Protein AF-A0A7C1JP29-F1 (afdb_monomer_lite)

Sequence (163 aa):
MHASAVSPVVMRPSAHFRPLVWLLAAIAAATFQAAAPALGAPSADAQSIAILPDGVQAIWDMQKAYRQTTSTRQRVCINGLWRWQPAQQQAEQAPQANWGYFKVPGCWPGIGDYMQKDSQTVYAHPSWKGVKLGGISDAWYQRQIAIPAEWAGRRIELTLEYL

Secondary structure (DSSP, 8-state):
--PEE---EEE----S----------------PPPP----PPPTTS--BPPPPTT------TTSS-EEE-SS-EEE---EEEEEEEPPTT--S--SS-BEEEEES-PPTT---TTS---S--B--GGGTT--GGG-S-EEEE--EEPPGGGTTS---------

Foldseek 3Di:
DWDKDKDKDKDFDDDDDDDDDDDDPPPDPDDDDDDDDDPDDDDPPQAAEFDDDPPDDPDQDQVPWDWDDDPADIDTDRWFKWWKDQDDPPDPDDGRYQTWIWTPPADQPQDPDPVRHRPTDTRGRPVCVPPRSVPGGMMITIGMHTDDPVCPPHDDDDDDDDD

pLDDT: mean 73.29, std 24.16, range [27.33, 96.38]

Radius of gyration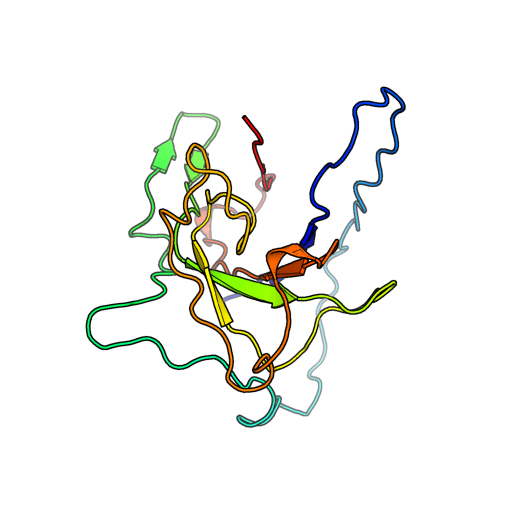: 17.92 Å; chains: 1; bounding box: 56×45×45 Å

Structure (mmCIF, N/CA/C/O backbone):
data_AF-A0A7C1JP29-F1
#
_entry.id   AF-A0A7C1JP29-F1
#
loop_
_atom_site.group_PDB
_atom_site.id
_atom_site.type_symbol
_atom_site.label_atom_id
_atom_site.label_alt_id
_atom_site.label_comp_id
_atom_site.label_asym_id
_atom_site.label_entity_id
_atom_site.label_seq_id
_atom_site.pdbx_PDB_ins_code
_atom_site.Cartn_x
_atom_site.Cartn_y
_atom_site.Cartn_z
_atom_site.occupancy
_atom_site.B_iso_or_equiv
_atom_site.auth_seq_id
_atom_site.auth_comp_id
_atom_site.auth_asym_id
_atom_site.auth_atom_id
_atom_site.pdbx_PDB_model_num
ATOM 1 N N . MET A 1 1 ? -24.679 -5.023 4.539 1.00 27.33 1 MET A N 1
ATOM 2 C CA . MET A 1 1 ? -24.398 -4.205 3.339 1.00 27.33 1 MET A CA 1
ATOM 3 C C . MET A 1 1 ? -23.028 -3.577 3.544 1.00 27.33 1 MET A C 1
ATOM 5 O O . MET A 1 1 ? -22.872 -2.823 4.492 1.00 27.33 1 MET A O 1
ATOM 9 N N . HIS A 1 2 ? -22.016 -3.988 2.777 1.00 31.36 2 HIS A N 1
ATOM 10 C CA . HIS A 1 2 ? -20.628 -3.546 2.964 1.00 31.36 2 HIS A CA 1
ATOM 11 C C . HIS A 1 2 ? -20.354 -2.322 2.084 1.00 31.36 2 HIS A C 1
ATOM 13 O O . HIS A 1 2 ? -20.378 -2.435 0.862 1.00 31.36 2 HIS A O 1
ATOM 19 N N . ALA A 1 3 ? -20.102 -1.164 2.694 1.00 27.98 3 ALA A N 1
ATOM 20 C CA . ALA A 1 3 ? -19.644 0.028 1.987 1.00 27.98 3 ALA A CA 1
ATOM 21 C C . ALA A 1 3 ? -18.106 0.043 1.972 1.00 27.98 3 ALA A C 1
ATOM 23 O O . ALA A 1 3 ? -17.467 -0.008 3.024 1.00 27.98 3 ALA A O 1
ATOM 24 N N . SER A 1 4 ? -17.516 0.081 0.776 1.00 29.44 4 SER A N 1
ATOM 25 C CA . SER A 1 4 ? -16.078 0.287 0.577 1.00 29.44 4 SER A CA 1
ATOM 26 C C . SER A 1 4 ? -15.838 1.747 0.215 1.00 29.44 4 SER A C 1
ATOM 28 O O . SER A 1 4 ? -16.422 2.237 -0.747 1.00 29.44 4 SER A O 1
ATOM 30 N N . ALA A 1 5 ? -14.982 2.433 0.967 1.00 34.88 5 ALA A N 1
ATOM 31 C CA . ALA A 1 5 ? -14.486 3.755 0.602 1.00 34.88 5 ALA A CA 1
ATOM 32 C C . ALA A 1 5 ? -13.091 3.593 -0.014 1.00 34.88 5 ALA A C 1
ATOM 34 O O . ALA A 1 5 ? -12.213 2.970 0.587 1.00 34.88 5 ALA A O 1
ATOM 35 N N . VAL A 1 6 ? -12.895 4.124 -1.221 1.00 39.41 6 VAL A N 1
ATOM 36 C CA . VAL A 1 6 ? -11.596 4.159 -1.901 1.00 39.41 6 VAL A CA 1
ATOM 37 C C . VAL A 1 6 ? -11.354 5.597 -2.333 1.00 39.41 6 VAL A C 1
ATOM 39 O O . VAL A 1 6 ? -11.901 6.040 -3.337 1.00 39.41 6 VAL A O 1
ATOM 42 N N . SER A 1 7 ? -10.541 6.319 -1.566 1.00 41.91 7 SER A N 1
ATOM 43 C CA . SER A 1 7 ? -10.040 7.633 -1.967 1.00 41.91 7 SER A CA 1
ATOM 44 C C . SER A 1 7 ? -8.568 7.485 -2.346 1.00 41.91 7 SER A C 1
ATOM 46 O O . SER A 1 7 ? -7.751 7.169 -1.478 1.00 41.91 7 SER A O 1
ATOM 48 N N . PRO A 1 8 ? -8.213 7.635 -3.629 1.00 49.91 8 PRO A N 1
ATOM 49 C CA . PRO A 1 8 ? -6.824 7.633 -4.060 1.00 49.91 8 PRO A CA 1
ATOM 50 C C . PRO A 1 8 ? -6.141 8.929 -3.605 1.00 49.91 8 PRO A C 1
ATOM 52 O O . PRO A 1 8 ? -6.735 10.005 -3.667 1.00 49.91 8 PRO A O 1
ATOM 55 N N . VAL A 1 9 ? -4.898 8.827 -3.135 1.00 57.84 9 VAL A N 1
ATOM 56 C CA . VAL A 1 9 ? -4.101 9.976 -2.676 1.00 57.84 9 VAL A CA 1
ATOM 57 C C . VAL A 1 9 ? -2.909 10.146 -3.617 1.00 57.84 9 VAL A C 1
ATOM 59 O O . VAL A 1 9 ? -2.181 9.182 -3.862 1.00 57.84 9 VAL A O 1
ATOM 62 N N . VAL A 1 10 ? -2.710 11.360 -4.142 1.00 60.62 10 VAL A N 1
ATOM 63 C CA . VAL A 1 10 ? -1.470 11.742 -4.840 1.00 60.62 10 VAL A CA 1
ATOM 64 C C . VAL A 1 10 ? -0.455 12.176 -3.797 1.00 60.62 10 VAL A C 1
ATOM 66 O O . VAL A 1 10 ? -0.748 13.058 -2.988 1.00 60.62 10 VAL A O 1
ATOM 69 N N . MET A 1 11 ? 0.739 11.593 -3.826 1.00 54.38 11 MET A N 1
ATOM 70 C CA . MET A 1 11 ? 1.847 12.015 -2.970 1.00 54.38 11 MET A CA 1
ATOM 71 C C . MET A 1 11 ? 3.018 12.490 -3.832 1.00 54.38 11 MET A C 1
ATOM 73 O O . MET A 1 11 ? 3.358 11.851 -4.829 1.00 54.38 11 MET A O 1
ATOM 77 N N . ARG A 1 12 ? 3.624 13.615 -3.439 1.00 53.03 12 ARG A N 1
ATOM 78 C CA . ARG A 1 12 ? 4.796 14.216 -4.091 1.00 53.03 12 ARG A CA 1
ATOM 79 C C . ARG A 1 12 ? 6.043 13.954 -3.240 1.00 53.03 12 ARG A C 1
ATOM 81 O O . ARG A 1 12 ? 5.964 14.186 -2.033 1.00 53.03 12 ARG A O 1
ATOM 88 N N . PRO A 1 13 ? 7.178 13.503 -3.801 1.00 42.88 13 PRO A N 1
ATOM 89 C CA . PRO A 1 13 ? 8.427 13.429 -3.075 1.00 42.88 13 PRO A CA 1
ATOM 90 C C . PRO A 1 13 ? 8.964 14.847 -2.850 1.00 42.88 13 PRO A C 1
ATOM 92 O O . PRO A 1 13 ? 9.053 15.669 -3.764 1.00 42.88 13 PRO A O 1
ATOM 95 N N . SER A 1 14 ? 9.313 15.138 -1.602 1.00 42.78 14 SER A N 1
ATOM 96 C CA . SER A 1 14 ? 9.857 16.428 -1.191 1.00 42.78 14 SER A CA 1
ATOM 97 C C . SER A 1 14 ? 11.334 16.530 -1.575 1.00 42.78 14 SER A C 1
ATOM 99 O O . SER A 1 14 ? 12.201 16.033 -0.862 1.00 42.78 14 SER A O 1
ATOM 101 N N . ALA A 1 15 ? 11.638 17.213 -2.678 1.00 44.81 15 ALA A N 1
ATOM 102 C CA . ALA A 1 15 ? 12.968 17.750 -2.944 1.00 44.81 15 ALA A CA 1
ATOM 103 C C . ALA A 1 15 ? 12.953 19.248 -2.595 1.00 44.81 15 ALA A C 1
ATOM 105 O O . ALA A 1 15 ? 12.250 20.024 -3.234 1.00 44.81 15 ALA A O 1
ATOM 106 N N . HIS A 1 16 ? 13.738 19.643 -1.591 1.00 34.81 16 HIS A N 1
ATOM 107 C CA . HIS A 1 16 ? 13.973 21.016 -1.110 1.00 34.81 16 HIS A CA 1
ATOM 108 C C . HIS A 1 16 ? 13.043 21.570 -0.011 1.00 34.81 16 HIS A C 1
ATOM 110 O O . HIS A 1 16 ? 11.831 21.710 -0.144 1.00 34.81 16 HIS A O 1
ATOM 116 N N . PHE A 1 17 ? 13.699 21.965 1.084 1.00 44.56 17 PHE A N 1
ATOM 117 C CA . PHE A 1 17 ? 13.184 22.712 2.227 1.00 44.56 17 PHE A CA 1
ATOM 118 C C . PHE A 1 17 ? 12.665 24.089 1.773 1.00 44.56 17 PHE A C 1
ATOM 120 O O . PHE A 1 17 ? 13.450 24.943 1.360 1.00 44.56 17 PHE A O 1
ATOM 127 N N . ARG A 1 18 ? 11.353 24.333 1.873 1.00 34.50 18 ARG A N 1
ATOM 128 C CA . ARG A 1 18 ? 10.770 25.687 1.936 1.00 34.50 18 ARG A CA 1
ATOM 129 C C . ARG A 1 18 ? 9.613 25.668 2.943 1.00 34.50 18 ARG A C 1
ATOM 131 O O . ARG A 1 18 ? 8.654 24.932 2.717 1.00 34.50 18 ARG A O 1
ATOM 138 N N . PRO A 1 19 ? 9.659 26.445 4.041 1.00 36.84 19 PRO A N 1
ATOM 139 C CA . PRO A 1 19 ? 8.524 26.572 4.935 1.00 36.84 19 PRO A CA 1
ATOM 140 C C . PRO A 1 19 ? 7.559 27.565 4.293 1.00 36.84 19 PRO A C 1
ATOM 142 O O . PRO A 1 19 ? 7.744 28.771 4.396 1.00 36.84 19 PRO A O 1
ATOM 145 N N . LEU A 1 20 ? 6.547 27.078 3.584 1.00 30.81 20 LEU A N 1
ATOM 146 C CA . LEU A 1 20 ? 5.326 27.849 3.396 1.00 30.81 20 LEU A CA 1
ATOM 147 C C . LEU A 1 20 ? 4.161 26.884 3.200 1.00 30.81 20 LEU A C 1
ATOM 149 O O . LEU A 1 20 ? 4.093 26.130 2.233 1.00 30.81 20 LEU A O 1
ATOM 153 N N . VAL A 1 21 ? 3.282 26.920 4.193 1.00 41.88 21 VAL A N 1
ATOM 154 C CA . VAL A 1 21 ? 1.962 26.309 4.251 1.00 41.88 21 VAL A CA 1
ATOM 155 C C . VAL A 1 21 ? 1.259 26.387 2.895 1.00 41.88 21 VAL A C 1
ATOM 157 O O . VAL A 1 21 ? 0.918 27.472 2.441 1.00 41.88 21 VAL A O 1
ATOM 160 N N . TRP A 1 22 ? 0.967 25.227 2.310 1.00 28.56 22 TRP A N 1
ATOM 161 C CA . TRP A 1 22 ? -0.202 25.043 1.454 1.00 28.56 22 TRP A CA 1
ATOM 162 C C . TRP A 1 22 ? -0.938 23.800 1.929 1.00 28.56 22 TRP A C 1
ATOM 164 O O . TRP A 1 22 ? -0.696 22.669 1.515 1.00 28.56 22 TRP A O 1
ATOM 174 N N . LEU A 1 23 ? -1.810 24.062 2.896 1.00 32.88 23 LEU A N 1
ATOM 175 C CA . 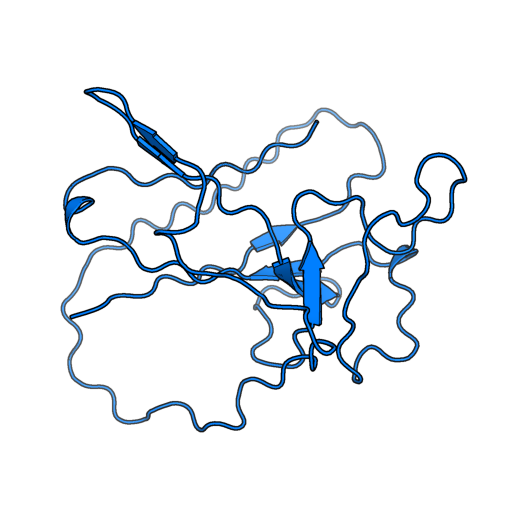LEU A 1 23 ? -2.851 23.170 3.355 1.00 32.88 23 LEU A CA 1
ATOM 176 C C . LEU A 1 23 ? -3.908 23.106 2.243 1.00 32.88 23 LEU A C 1
ATOM 178 O O . LEU A 1 23 ? -4.627 24.075 2.021 1.00 32.88 23 LEU A O 1
ATOM 182 N N . LEU A 1 24 ? -4.023 21.975 1.557 1.00 27.38 24 LEU A N 1
ATOM 183 C CA . LEU A 1 24 ? -5.259 21.608 0.868 1.00 27.38 24 LEU A CA 1
ATOM 184 C C . LEU A 1 24 ? -5.643 20.202 1.318 1.00 27.38 24 LEU A C 1
ATOM 186 O O . LEU A 1 24 ? -5.478 19.212 0.614 1.00 27.38 24 LEU A O 1
ATOM 190 N N . ALA A 1 25 ? -6.160 20.132 2.544 1.00 30.06 25 ALA A N 1
ATOM 191 C CA . ALA A 1 25 ? -7.076 19.070 2.910 1.00 30.06 25 ALA A CA 1
ATOM 192 C C . ALA A 1 25 ? -8.385 19.347 2.160 1.00 30.06 25 ALA A C 1
ATOM 194 O O . ALA A 1 25 ? -9.151 20.228 2.548 1.00 30.06 25 ALA A O 1
ATOM 195 N N . ALA A 1 26 ? -8.634 18.627 1.068 1.00 27.45 26 ALA A N 1
ATOM 196 C CA . ALA A 1 26 ? -9.959 18.598 0.468 1.00 27.45 26 ALA A CA 1
ATOM 197 C C . ALA A 1 26 ? -10.893 17.833 1.421 1.00 27.45 26 ALA A C 1
ATOM 199 O O . ALA A 1 26 ? -11.031 16.614 1.351 1.00 27.45 26 ALA A O 1
ATOM 200 N N . ILE A 1 27 ? -11.501 18.553 2.366 1.00 34.84 27 ILE A N 1
ATOM 201 C CA . ILE A 1 27 ? -12.639 18.058 3.136 1.00 34.84 27 ILE A CA 1
ATOM 202 C C . ILE A 1 27 ? -13.847 18.135 2.204 1.00 34.84 27 ILE A C 1
ATOM 204 O O . ILE A 1 27 ? -14.501 19.169 2.102 1.00 34.84 27 ILE A O 1
ATOM 208 N N . ALA A 1 28 ? -14.154 17.040 1.516 1.00 29.00 28 ALA A N 1
ATOM 209 C CA . ALA A 1 28 ? -15.502 16.846 1.008 1.00 29.00 28 ALA A CA 1
ATOM 210 C C . ALA A 1 28 ? -16.358 16.354 2.181 1.00 29.00 28 ALA A C 1
ATOM 212 O O . ALA A 1 28 ? -16.252 15.204 2.608 1.00 29.00 28 ALA A O 1
ATOM 213 N N . ALA A 1 29 ? -17.189 17.239 2.732 1.00 30.22 29 ALA A N 1
ATOM 214 C CA . ALA A 1 29 ? -18.310 16.825 3.561 1.00 30.22 29 ALA A CA 1
ATOM 215 C C . ALA A 1 29 ? -19.261 16.011 2.670 1.00 30.22 29 ALA A C 1
ATOM 217 O O . ALA A 1 29 ? -20.039 16.574 1.905 1.00 30.22 29 ALA A O 1
ATOM 218 N N . ALA A 1 30 ? -19.157 14.684 2.710 1.00 32.62 30 ALA A N 1
ATOM 219 C CA . ALA A 1 30 ? -20.096 13.820 2.013 1.00 32.62 30 ALA A CA 1
ATOM 220 C C . ALA A 1 30 ? -21.410 13.796 2.803 1.00 32.62 30 ALA A C 1
ATOM 222 O O . ALA A 1 30 ? -21.522 13.148 3.845 1.00 32.62 30 ALA A O 1
ATOM 223 N N . THR A 1 31 ? -22.407 14.536 2.324 1.00 32.06 31 THR A N 1
ATOM 224 C CA . THR A 1 31 ? -23.799 14.334 2.715 1.00 32.06 31 THR A CA 1
ATOM 225 C C . THR A 1 31 ? -24.259 12.979 2.172 1.00 32.06 31 THR A C 1
ATOM 227 O O . THR A 1 31 ? -24.145 12.691 0.983 1.00 32.06 31 THR A O 1
ATOM 230 N N . PHE A 1 32 ? -24.756 12.110 3.052 1.00 37.91 32 PHE A N 1
ATOM 231 C CA . PHE A 1 32 ? -25.297 10.810 2.659 1.00 37.91 32 PHE A CA 1
ATOM 232 C C . PHE A 1 32 ? -26.696 11.001 2.057 1.00 37.91 32 PHE A C 1
ATOM 234 O O . PHE A 1 32 ? -27.669 11.174 2.788 1.00 37.91 32 PHE A O 1
ATOM 241 N N . GLN A 1 33 ? -26.808 10.963 0.728 1.00 34.75 33 GLN A N 1
ATOM 242 C CA . GLN A 1 33 ? -28.085 10.772 0.034 1.00 34.75 33 GLN A CA 1
ATOM 243 C C . GLN A 1 33 ? -28.219 9.315 -0.416 1.00 34.75 33 GLN A C 1
ATOM 245 O O . GLN A 1 33 ? -27.277 8.718 -0.935 1.00 34.75 33 GLN A O 1
ATOM 250 N N . ALA A 1 34 ? -29.396 8.734 -0.183 1.00 38.75 34 ALA A N 1
ATOM 251 C CA . ALA A 1 34 ? -29.731 7.384 -0.617 1.00 38.75 34 ALA A CA 1
ATOM 252 C C . ALA A 1 34 ? -29.738 7.315 -2.155 1.00 38.75 34 ALA A C 1
ATOM 254 O O . ALA A 1 34 ? -30.479 8.049 -2.806 1.00 38.75 34 ALA A O 1
ATOM 255 N N . ALA A 1 35 ? -28.906 6.447 -2.732 1.00 39.28 35 ALA A N 1
ATOM 256 C CA . ALA A 1 35 ? -28.810 6.267 -4.177 1.00 39.28 35 ALA A CA 1
ATOM 257 C C . ALA A 1 35 ? -29.902 5.313 -4.699 1.00 39.28 35 ALA A C 1
ATOM 259 O O . ALA A 1 35 ? -30.055 4.196 -4.204 1.00 39.28 35 ALA A O 1
ATOM 260 N N . ALA A 1 36 ? -30.629 5.757 -5.727 1.00 38.56 36 ALA A N 1
ATOM 261 C CA . ALA A 1 36 ? -31.432 4.912 -6.613 1.00 38.56 36 ALA A CA 1
ATOM 262 C C . ALA A 1 36 ? -30.512 4.020 -7.488 1.00 38.56 36 ALA A C 1
ATOM 264 O O . ALA A 1 36 ? -29.331 4.346 -7.645 1.00 38.56 36 ALA A O 1
ATOM 265 N N . PRO A 1 37 ? -30.994 2.895 -8.055 1.00 40.84 37 PRO A N 1
ATOM 266 C CA . PRO A 1 37 ? -30.116 1.908 -8.673 1.00 40.84 37 PRO A CA 1
ATOM 267 C C . PRO A 1 37 ? -29.589 2.421 -10.018 1.00 40.84 37 PRO A C 1
ATOM 269 O O . PRO A 1 37 ? -30.347 2.587 -10.971 1.00 40.84 37 PRO A O 1
ATOM 272 N N . ALA A 1 38 ? -28.279 2.647 -10.109 1.00 39.75 38 ALA A N 1
ATOM 273 C CA . ALA A 1 38 ? -27.600 2.843 -11.383 1.00 39.75 38 ALA A CA 1
ATOM 274 C C . ALA A 1 38 ? -27.240 1.472 -11.980 1.00 39.75 38 ALA A C 1
ATOM 276 O O . ALA A 1 38 ? -26.510 0.683 -11.380 1.00 39.75 38 ALA A O 1
ATOM 277 N N . LEU A 1 39 ? -27.794 1.188 -13.159 1.00 44.91 39 LEU A N 1
ATOM 278 C CA . LEU A 1 39 ? -27.433 0.064 -14.020 1.00 44.91 39 LEU A CA 1
ATOM 279 C C . LEU A 1 39 ? -25.961 0.180 -14.446 1.00 44.91 39 LEU A C 1
ATOM 281 O O . LEU A 1 39 ? -25.561 1.200 -14.999 1.00 44.91 39 LEU A O 1
ATOM 285 N N . GLY A 1 40 ? -25.185 -0.887 -14.235 1.00 35.94 40 GLY A N 1
ATOM 286 C CA . GLY A 1 40 ? -23.845 -1.053 -14.806 1.00 35.94 40 GLY A CA 1
ATOM 287 C C . GLY A 1 40 ? -22.780 -1.403 -13.772 1.00 35.94 40 GLY A C 1
ATOM 288 O O . GLY A 1 40 ? -22.098 -0.527 -13.249 1.00 35.94 40 GLY A O 1
ATOM 289 N N . ALA A 1 41 ? -22.600 -2.697 -13.496 1.00 41.06 41 ALA A N 1
ATOM 290 C CA . ALA A 1 41 ? -21.393 -3.167 -12.823 1.00 41.06 41 ALA A CA 1
ATOM 291 C C . ALA A 1 41 ? -20.178 -2.916 -13.744 1.00 41.06 41 ALA A C 1
ATOM 293 O O . ALA A 1 41 ? -20.252 -3.266 -14.926 1.00 41.06 41 ALA A O 1
ATOM 294 N N . PRO A 1 42 ? -19.068 -2.328 -13.261 1.00 38.09 42 PRO A N 1
ATOM 295 C CA . PRO A 1 42 ? -17.858 -2.218 -14.066 1.00 38.09 42 PRO A CA 1
ATOM 296 C C . PRO A 1 42 ? -17.349 -3.627 -14.409 1.00 38.09 42 PRO A C 1
ATOM 298 O O . PRO A 1 42 ? -17.210 -4.478 -13.531 1.00 38.09 42 PRO A O 1
ATOM 301 N N . SER A 1 43 ? -17.123 -3.878 -15.702 1.00 36.97 43 SER A N 1
ATOM 302 C CA . SER A 1 43 ? -16.624 -5.159 -16.216 1.00 36.97 43 SER A CA 1
ATOM 303 C C . SER A 1 43 ? -15.219 -5.469 -15.688 1.00 36.97 43 SER A C 1
ATOM 305 O O . SER A 1 43 ? -14.433 -4.565 -15.402 1.00 36.97 43 SER A O 1
ATOM 307 N N . ALA A 1 44 ? -14.903 -6.762 -15.589 1.00 41.12 44 ALA A N 1
ATOM 308 C CA . ALA A 1 44 ? -13.672 -7.303 -15.006 1.00 41.12 44 ALA A CA 1
ATOM 309 C C . ALA A 1 44 ? -12.359 -6.838 -15.682 1.00 41.12 44 ALA A C 1
ATOM 311 O O . ALA A 1 44 ? -11.295 -6.995 -15.092 1.00 41.12 44 ALA A O 1
ATOM 312 N N . ASP A 1 45 ? -12.429 -6.200 -16.855 1.00 42.47 45 ASP A N 1
ATOM 313 C CA . ASP A 1 45 ? -11.277 -5.648 -17.587 1.00 42.47 45 ASP A CA 1
ATOM 314 C C . ASP A 1 45 ? -10.867 -4.222 -17.156 1.00 42.47 45 ASP A C 1
ATOM 316 O O . ASP A 1 45 ? -9.860 -3.693 -17.623 1.00 42.47 45 ASP A O 1
ATOM 320 N N . ALA A 1 46 ? -11.599 -3.576 -16.239 1.00 44.44 46 ALA A N 1
ATOM 321 C CA . ALA A 1 46 ? -11.352 -2.180 -15.849 1.00 44.44 46 ALA A CA 1
ATOM 322 C C . ALA A 1 46 ? -10.268 -1.974 -14.764 1.00 44.44 46 ALA A C 1
ATOM 324 O O . ALA A 1 46 ? -10.093 -0.852 -14.293 1.00 44.44 46 ALA A O 1
ATOM 325 N N . GLN A 1 47 ? -9.534 -3.013 -14.343 1.00 58.22 47 GLN A N 1
ATOM 326 C CA . GLN A 1 47 ? -8.489 -2.911 -13.310 1.00 58.22 47 GLN A CA 1
ATOM 327 C C . GLN A 1 47 ? -7.328 -3.885 -13.573 1.00 58.22 47 GLN A C 1
ATOM 329 O O . GLN A 1 47 ? -7.136 -4.844 -12.827 1.00 58.22 47 GLN A O 1
ATOM 334 N N . SER A 1 48 ? -6.521 -3.662 -14.616 1.00 80.31 48 SER A N 1
ATOM 335 C CA . SER A 1 48 ? -5.258 -4.404 -14.749 1.00 80.31 48 SER A CA 1
ATOM 336 C C . SER A 1 48 ? -4.330 -4.068 -13.571 1.00 80.31 48 SER A C 1
ATOM 338 O O . SER A 1 48 ? -4.103 -2.899 -13.240 1.00 80.31 48 SER A O 1
ATOM 340 N N . ILE A 1 49 ? -3.836 -5.093 -12.879 1.00 86.81 49 ILE A N 1
ATOM 341 C CA . ILE A 1 49 ? -2.979 -4.965 -11.694 1.00 86.81 49 ILE A CA 1
ATOM 342 C C . ILE A 1 49 ? -1.777 -5.897 -11.867 1.00 86.81 49 ILE A C 1
ATOM 344 O O . ILE A 1 49 ? -1.891 -6.960 -12.474 1.00 86.81 49 ILE A O 1
ATOM 348 N N . ALA A 1 50 ? -0.615 -5.496 -11.352 1.00 89.44 50 ALA A N 1
ATOM 349 C CA . ALA A 1 50 ? 0.600 -6.293 -11.400 1.00 89.44 50 ALA A CA 1
ATOM 350 C C . ALA A 1 50 ? 0.401 -7.634 -10.685 1.00 89.44 50 ALA A C 1
ATOM 352 O O . ALA A 1 50 ? -0.166 -7.699 -9.592 1.00 89.44 50 ALA A O 1
ATOM 353 N N . ILE A 1 51 ? 0.919 -8.693 -11.300 1.00 90.31 51 ILE A N 1
ATOM 354 C CA . ILE A 1 51 ? 0.941 -10.033 -10.721 1.00 90.31 51 ILE A CA 1
ATOM 355 C C . ILE A 1 51 ? 2.006 -10.049 -9.620 1.00 90.31 51 ILE A C 1
ATOM 357 O O . ILE A 1 51 ? 3.153 -9.661 -9.851 1.00 90.31 51 ILE A O 1
ATOM 361 N N . LEU A 1 52 ? 1.621 -10.474 -8.417 1.00 92.19 52 LEU A N 1
ATOM 362 C CA . LEU A 1 52 ? 2.556 -10.669 -7.312 1.00 92.19 52 LEU A CA 1
ATOM 363 C C . LEU A 1 52 ? 3.230 -12.048 -7.432 1.00 92.19 52 LEU A C 1
ATOM 365 O O . LEU A 1 52 ? 2.553 -13.002 -7.815 1.00 92.19 52 LEU A O 1
ATOM 369 N N . PRO A 1 53 ? 4.529 -12.175 -7.105 1.00 92.44 53 PRO A N 1
ATOM 370 C CA . PRO A 1 53 ? 5.199 -13.472 -7.049 1.00 92.44 53 PRO A CA 1
ATOM 371 C C . PRO A 1 53 ? 4.580 -14.414 -6.012 1.00 92.44 53 PRO A C 1
ATOM 373 O O . PRO A 1 53 ? 3.949 -13.970 -5.048 1.00 92.44 53 PRO A O 1
ATOM 376 N N . ASP A 1 54 ? 4.848 -15.710 -6.161 1.00 92.44 54 ASP A N 1
ATOM 377 C CA . ASP A 1 54 ? 4.429 -16.721 -5.192 1.00 92.44 54 ASP A CA 1
ATOM 378 C C . ASP A 1 54 ? 4.907 -16.372 -3.774 1.00 92.44 54 ASP A C 1
ATOM 380 O O . ASP A 1 54 ? 6.042 -15.950 -3.547 1.00 92.44 54 ASP A O 1
ATOM 384 N N . GLY A 1 55 ? 4.006 -16.522 -2.801 1.00 91.00 55 GLY A N 1
ATOM 385 C CA . GLY A 1 55 ? 4.258 -16.180 -1.398 1.00 91.00 55 GLY A CA 1
ATOM 386 C C . GLY A 1 55 ? 4.135 -14.688 -1.059 1.00 91.00 55 GLY A C 1
ATOM 387 O O . GLY A 1 55 ? 4.112 -14.345 0.125 1.00 91.00 55 GLY A O 1
ATOM 388 N N . VAL A 1 56 ? 3.986 -13.797 -2.045 1.00 92.44 56 VAL A N 1
ATOM 389 C CA . VAL A 1 56 ? 3.757 -12.364 -1.814 1.00 92.44 56 VAL A CA 1
ATOM 390 C C . VAL A 1 56 ? 2.271 -12.046 -1.938 1.00 92.44 56 VAL A C 1
ATOM 392 O O . VAL A 1 56 ? 1.643 -12.296 -2.962 1.00 92.44 56 VAL A O 1
ATOM 395 N N . GLN A 1 57 ? 1.692 -11.449 -0.895 1.00 92.00 57 GLN A N 1
ATOM 396 C CA . GLN A 1 57 ? 0.271 -11.105 -0.873 1.00 92.00 57 GLN A CA 1
ATOM 397 C C . GLN A 1 57 ? 0.034 -9.685 -0.363 1.00 92.00 57 GLN A C 1
ATOM 399 O O . GLN A 1 57 ? 0.583 -9.256 0.654 1.00 92.00 57 GLN A O 1
ATOM 404 N N . ALA A 1 58 ? -0.862 -8.968 -1.040 1.00 92.69 58 ALA A N 1
ATOM 405 C CA . ALA A 1 58 ? -1.410 -7.710 -0.556 1.00 92.69 58 ALA A CA 1
ATOM 406 C C . ALA A 1 58 ? -2.511 -7.984 0.485 1.00 92.69 58 ALA A C 1
ATOM 408 O O . ALA A 1 58 ? -3.695 -8.055 0.165 1.00 92.69 58 ALA A O 1
ATOM 409 N N . ILE A 1 59 ? -2.118 -8.171 1.749 1.00 93.06 59 ILE A N 1
ATOM 410 C CA . ILE A 1 59 ? -3.059 -8.474 2.839 1.00 93.06 59 ILE A CA 1
ATOM 411 C C . ILE A 1 59 ? -3.803 -7.201 3.249 1.00 93.06 59 ILE A C 1
ATOM 413 O O . ILE A 1 59 ? -3.240 -6.306 3.889 1.00 93.06 59 ILE A O 1
ATOM 417 N N . TRP A 1 60 ? -5.070 -7.108 2.838 1.00 93.19 60 TRP A N 1
ATOM 418 C CA . TRP A 1 60 ? -5.928 -5.941 3.082 1.00 93.19 60 TRP A CA 1
ATOM 419 C C . TRP A 1 60 ? -6.976 -6.125 4.180 1.00 93.19 60 TRP A C 1
ATOM 421 O O . TRP A 1 60 ? -7.753 -5.220 4.475 1.00 93.19 60 TRP A O 1
ATOM 431 N N . ASP A 1 61 ? -6.939 -7.285 4.823 1.00 90.44 61 ASP A N 1
ATOM 432 C CA . ASP A 1 61 ? -7.817 -7.657 5.918 1.00 90.44 61 ASP A CA 1
ATOM 433 C C . ASP A 1 61 ? -7.509 -6.857 7.198 1.00 90.44 61 ASP A C 1
ATOM 435 O O . ASP A 1 61 ? -6.450 -6.994 7.815 1.00 90.44 61 ASP A O 1
ATOM 439 N N . MET A 1 62 ? -8.476 -6.036 7.614 1.00 89.00 62 MET A N 1
ATOM 440 C CA . MET A 1 62 ? -8.404 -5.189 8.809 1.00 89.00 62 MET A CA 1
ATOM 441 C C . MET A 1 62 ? -8.372 -5.981 10.125 1.00 89.00 62 MET A C 1
ATOM 443 O O . MET A 1 62 ? -8.041 -5.409 11.170 1.00 89.00 62 MET A O 1
ATOM 447 N N . GLN A 1 63 ? -8.717 -7.270 10.102 1.00 90.19 63 GLN A N 1
ATOM 448 C CA . GLN A 1 63 ? -8.640 -8.159 11.265 1.00 90.19 63 GLN A CA 1
ATOM 449 C C . GLN A 1 63 ? -7.197 -8.599 11.535 1.00 90.19 63 GLN A C 1
ATOM 451 O O . GLN A 1 63 ? -6.828 -8.823 12.684 1.00 90.19 63 GLN A O 1
ATOM 456 N N . LYS A 1 64 ? -6.361 -8.655 10.490 1.00 91.25 64 LYS A N 1
ATOM 457 C CA . LYS A 1 64 ? -4.927 -8.981 10.587 1.00 91.25 64 LYS A CA 1
ATOM 458 C C . LYS A 1 64 ? -4.054 -7.763 10.894 1.00 91.25 64 LYS A C 1
ATOM 460 O O . LYS A 1 64 ? -2.859 -7.904 11.143 1.00 91.25 64 LYS A O 1
ATOM 465 N N . ALA A 1 65 ? -4.631 -6.565 10.848 1.00 93.50 65 ALA A N 1
ATOM 466 C CA . ALA A 1 65 ? -3.926 -5.322 11.100 1.00 93.50 65 ALA A CA 1
ATOM 467 C C . ALA A 1 65 ? -3.622 -5.132 12.593 1.00 93.50 65 ALA A C 1
ATOM 469 O O . ALA A 1 65 ? -4.469 -5.374 13.456 1.00 93.50 65 ALA A O 1
ATOM 470 N N . TYR A 1 66 ? -2.431 -4.609 12.893 1.00 95.25 66 TYR A N 1
ATOM 471 C CA . TYR A 1 66 ? -2.102 -4.173 14.246 1.00 95.25 66 TYR A CA 1
ATOM 472 C C . TYR A 1 66 ? -3.062 -3.068 14.705 1.00 95.25 66 TYR A C 1
ATOM 474 O O . TYR A 1 66 ? -3.397 -2.154 13.942 1.00 95.25 66 TYR A O 1
ATOM 482 N N . ARG A 1 67 ? -3.491 -3.143 15.967 1.00 95.19 67 ARG A N 1
ATOM 483 C CA . ARG A 1 67 ? -4.552 -2.301 16.514 1.00 95.19 67 ARG A CA 1
ATOM 484 C C . ARG A 1 67 ? -4.248 -1.883 17.941 1.00 95.19 67 ARG A C 1
ATOM 486 O O . ARG A 1 67 ? -3.843 -2.696 18.764 1.00 95.19 67 ARG A O 1
ATOM 493 N N . GLN A 1 68 ? -4.537 -0.624 18.240 1.00 96.38 68 GLN A N 1
ATOM 494 C CA . GLN A 1 68 ? -4.540 -0.081 19.594 1.00 96.38 68 GLN A CA 1
ATOM 495 C C . GLN A 1 68 ? -5.920 0.500 19.884 1.00 96.38 68 GLN A C 1
ATOM 497 O O . GLN A 1 68 ? -6.441 1.283 19.091 1.00 96.38 68 GLN A O 1
ATOM 502 N N . THR A 1 69 ? -6.521 0.114 21.008 1.00 94.19 69 THR A N 1
ATOM 503 C CA . THR A 1 69 ? -7.858 0.575 21.403 1.00 94.19 69 THR A CA 1
ATOM 504 C C . THR A 1 69 ? -7.818 1.088 22.836 1.00 94.19 69 THR A C 1
ATOM 506 O O . THR A 1 69 ? -7.314 0.407 23.724 1.00 94.19 69 THR A O 1
ATOM 509 N N . THR A 1 70 ? -8.358 2.282 23.050 1.00 94.31 70 THR A N 1
ATOM 510 C CA . THR A 1 70 ? -8.669 2.863 24.360 1.00 94.31 70 THR A CA 1
ATOM 511 C C . THR A 1 70 ? -10.184 3.047 24.485 1.00 94.31 70 THR A C 1
ATOM 513 O O . THR A 1 70 ? -10.930 2.769 23.544 1.00 94.31 70 THR A O 1
ATOM 516 N N . SER A 1 71 ? -10.659 3.549 25.628 1.00 92.94 71 SER A N 1
ATOM 517 C CA . SER A 1 71 ? -12.086 3.833 25.843 1.00 92.94 71 SER A CA 1
ATOM 518 C C . SER A 1 71 ? -12.666 4.860 24.862 1.00 92.94 71 SER A C 1
ATOM 520 O O . SER A 1 71 ? -13.857 4.817 24.572 1.00 92.94 71 SER A O 1
ATOM 522 N N . THR A 1 72 ? -11.842 5.769 24.330 1.00 92.38 72 THR A N 1
ATOM 523 C CA . THR A 1 72 ? -12.294 6.889 23.487 1.00 92.38 72 THR A CA 1
ATOM 524 C C . THR A 1 72 ? -11.747 6.865 22.063 1.00 92.38 72 THR A C 1
ATOM 526 O O . THR A 1 72 ? -12.263 7.584 21.207 1.00 92.38 72 THR A O 1
ATOM 529 N N . ARG A 1 73 ? -10.716 6.064 21.766 1.00 93.69 73 ARG A N 1
ATOM 530 C CA . ARG A 1 73 ? -10.076 6.050 20.444 1.00 93.69 73 ARG A CA 1
ATOM 531 C C . ARG A 1 73 ? -9.602 4.657 20.059 1.00 93.69 73 ARG A C 1
ATOM 533 O O . ARG A 1 73 ? -9.065 3.912 20.870 1.00 93.69 73 ARG A O 1
ATOM 540 N N . GLN A 1 74 ? -9.722 4.350 18.775 1.00 94.00 74 GLN A N 1
ATOM 541 C CA . GLN A 1 74 ? -9.090 3.193 18.161 1.00 94.00 74 GLN A CA 1
ATOM 542 C C . GLN A 1 74 ? -8.157 3.651 17.043 1.00 94.00 74 GLN A C 1
ATOM 544 O O . GLN A 1 74 ? -8.487 4.564 16.288 1.00 94.00 74 GLN A O 1
ATOM 549 N N . ARG A 1 75 ? -6.987 3.021 16.953 1.00 95.06 75 ARG A N 1
ATOM 550 C CA . ARG A 1 75 ? -6.011 3.198 15.877 1.00 95.06 75 ARG A CA 1
ATOM 551 C C . ARG A 1 75 ? -5.750 1.846 15.231 1.00 95.06 75 ARG A C 1
ATOM 553 O O . ARG A 1 75 ? -5.552 0.856 15.937 1.00 95.06 75 ARG A O 1
ATOM 560 N N . VAL A 1 76 ? -5.750 1.815 13.904 1.00 94.69 76 VAL A N 1
ATOM 561 C CA . VAL A 1 76 ? -5.458 0.616 13.116 1.00 94.69 76 VAL A CA 1
ATOM 562 C C . VAL A 1 76 ? -4.333 0.934 12.149 1.00 94.69 76 VAL A C 1
ATOM 564 O O . VAL A 1 76 ? -4.408 1.914 11.411 1.00 94.69 76 VAL A O 1
ATOM 567 N N . CYS A 1 77 ? -3.289 0.112 12.163 1.00 94.56 77 CYS A N 1
ATOM 568 C CA . CYS A 1 77 ? -2.168 0.241 11.248 1.00 94.56 77 CYS A CA 1
ATOM 569 C C . CYS A 1 77 ? -2.537 -0.365 9.892 1.00 94.56 77 CYS A C 1
ATOM 571 O O . CYS A 1 77 ? -2.758 -1.569 9.787 1.00 94.56 77 CYS A O 1
ATOM 573 N N . ILE A 1 78 ? -2.579 0.464 8.852 1.00 94.38 78 ILE A N 1
ATOM 574 C CA . ILE A 1 78 ? -2.879 0.041 7.475 1.00 94.38 78 ILE A CA 1
ATOM 575 C C . ILE A 1 78 ? -1.617 -0.063 6.601 1.00 94.38 78 ILE A C 1
ATOM 577 O O . ILE A 1 78 ? -1.696 -0.012 5.375 1.00 94.38 78 ILE A O 1
ATOM 581 N N . ASN A 1 79 ? -0.449 -0.227 7.228 1.00 94.06 79 ASN A N 1
ATOM 582 C CA . ASN A 1 79 ? 0.825 -0.466 6.547 1.00 94.06 79 ASN A CA 1
ATOM 583 C C . ASN A 1 79 ? 0.821 -1.804 5.783 1.00 94.06 79 ASN A C 1
ATOM 585 O O . ASN A 1 79 ? -0.023 -2.676 5.999 1.00 94.06 79 ASN A O 1
ATOM 589 N N . GLY A 1 80 ? 1.790 -1.978 4.887 1.00 93.25 80 GLY A N 1
ATOM 590 C CA . GLY A 1 80 ? 1.932 -3.161 4.035 1.00 93.25 80 GLY A CA 1
ATOM 591 C C . GLY A 1 80 ? 1.942 -2.797 2.555 1.00 93.25 80 GLY A C 1
ATOM 592 O O . GLY A 1 80 ? 2.308 -1.683 2.196 1.00 93.25 80 GLY A O 1
ATOM 593 N N . LEU A 1 81 ? 1.557 -3.731 1.683 1.00 94.88 81 LEU A N 1
ATOM 594 C CA . LEU A 1 81 ? 1.474 -3.460 0.246 1.00 94.88 81 LEU A CA 1
ATOM 595 C C . LEU A 1 81 ? 0.233 -2.629 -0.085 1.00 94.88 81 LEU A C 1
ATOM 597 O O . LEU A 1 81 ? -0.901 -3.011 0.225 1.00 94.88 81 LEU A O 1
ATOM 601 N N . TRP A 1 82 ? 0.470 -1.499 -0.736 1.00 95.56 82 TRP A N 1
ATOM 602 C CA . TRP A 1 82 ? -0.534 -0.608 -1.302 1.00 95.56 82 TRP A CA 1
ATOM 603 C C . TRP A 1 82 ? -0.472 -0.696 -2.818 1.00 95.56 82 TRP A C 1
ATOM 605 O O . TRP A 1 82 ? 0.593 -0.972 -3.376 1.00 95.56 82 TRP A O 1
ATOM 615 N N . ARG A 1 83 ? -1.602 -0.454 -3.487 1.00 95.94 83 ARG A N 1
ATOM 616 C CA . ARG A 1 83 ? -1.561 -0.218 -4.927 1.00 95.94 83 ARG A CA 1
ATOM 617 C C . ARG A 1 83 ? -0.846 1.102 -5.161 1.00 95.94 83 ARG A C 1
ATOM 619 O O . ARG A 1 83 ? -1.106 2.085 -4.468 1.00 95.94 83 ARG A O 1
ATOM 626 N N . TRP A 1 84 ? 0.055 1.093 -6.123 1.00 94.75 84 TRP A N 1
ATOM 627 C CA . TRP A 1 84 ? 0.899 2.226 -6.455 1.00 94.75 84 TRP A CA 1
ATOM 628 C C . TRP A 1 84 ? 0.919 2.423 -7.966 1.00 94.75 84 TRP A C 1
ATOM 630 O O . TRP A 1 84 ? 0.760 1.446 -8.701 1.00 94.75 84 TRP A O 1
ATOM 640 N N . GLN A 1 85 ? 1.069 3.656 -8.438 1.00 94.38 85 GLN A N 1
ATOM 641 C CA . GLN A 1 85 ? 1.271 3.943 -9.856 1.00 94.38 85 GLN A CA 1
ATOM 642 C C . GLN A 1 85 ? 2.018 5.269 -10.042 1.00 94.38 85 GLN A C 1
ATOM 644 O O . GLN A 1 85 ? 1.648 6.243 -9.380 1.00 94.38 85 GLN A O 1
ATOM 649 N N . PRO A 1 86 ? 3.009 5.356 -10.952 1.00 92.69 86 PRO A N 1
ATOM 650 C CA . PRO A 1 86 ? 3.573 6.643 -11.346 1.00 92.69 86 PRO A CA 1
ATOM 651 C C . PRO A 1 86 ? 2.459 7.541 -11.896 1.00 92.69 86 PRO A C 1
ATOM 653 O O . PRO A 1 86 ? 1.672 7.108 -12.740 1.00 92.69 86 PRO A O 1
ATOM 656 N N . ALA A 1 87 ? 2.371 8.781 -11.428 1.00 90.06 87 ALA A N 1
ATOM 657 C CA . ALA A 1 87 ? 1.408 9.724 -11.974 1.00 90.06 87 ALA A CA 1
ATOM 658 C C . ALA A 1 87 ? 1.994 10.414 -13.211 1.00 90.06 87 ALA A C 1
ATOM 660 O O . ALA A 1 87 ? 3.193 10.688 -13.288 1.00 90.06 87 ALA A O 1
ATOM 661 N N . GLN A 1 88 ? 1.132 10.716 -14.181 1.00 79.94 88 GLN A N 1
ATOM 662 C CA . GLN A 1 88 ? 1.473 11.688 -15.212 1.00 79.94 88 GLN A CA 1
ATOM 663 C C . GLN A 1 88 ? 1.494 13.084 -14.591 1.00 79.94 88 GLN A C 1
ATOM 665 O O . GLN A 1 88 ? 0.771 13.366 -13.630 1.00 79.94 88 GLN A O 1
ATOM 670 N N . GLN A 1 89 ? 2.329 13.958 -15.144 1.00 73.62 89 GLN A N 1
ATOM 671 C CA . GLN A 1 89 ? 2.419 15.335 -14.687 1.00 73.62 89 GLN A CA 1
ATOM 672 C C . GLN A 1 89 ? 1.024 15.990 -14.769 1.00 73.62 89 GLN A C 1
ATOM 674 O O . GLN A 1 89 ? 0.309 15.816 -15.753 1.00 73.62 89 GLN A O 1
ATOM 679 N N . GLN A 1 90 ? 0.622 16.689 -13.701 1.00 72.62 90 GLN A N 1
ATOM 680 C CA . 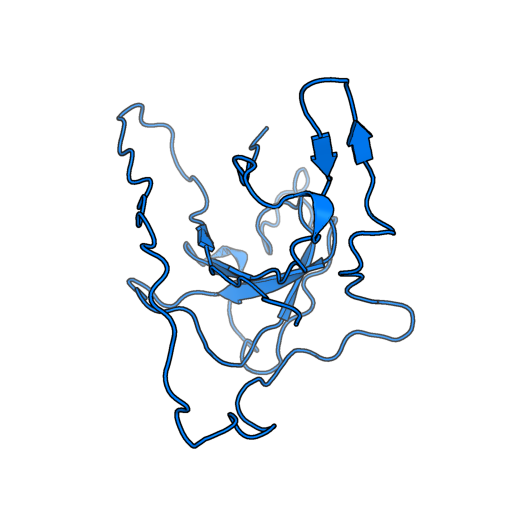GLN A 1 90 ? -0.692 17.341 -13.569 1.00 72.62 90 GLN A CA 1
ATOM 681 C C . GLN A 1 90 ? -1.924 16.416 -13.678 1.00 72.62 90 GLN A C 1
ATOM 683 O O . GLN A 1 90 ? -3.027 16.895 -13.933 1.00 72.62 90 GLN A O 1
ATOM 688 N N . ALA A 1 91 ? -1.788 15.107 -13.448 1.00 79.12 91 ALA A N 1
ATOM 689 C CA . ALA A 1 91 ? -2.953 14.229 -13.376 1.00 79.12 91 ALA A CA 1
ATOM 690 C C . ALA A 1 91 ? -3.821 14.553 -12.144 1.00 79.12 91 ALA A C 1
ATOM 692 O O . ALA A 1 91 ? -3.387 14.384 -11.006 1.00 79.12 91 ALA A O 1
ATOM 693 N N . GLU A 1 92 ? -5.063 14.980 -12.373 1.00 83.38 92 GLU A N 1
ATOM 694 C CA . GLU A 1 92 ? -6.044 15.252 -11.308 1.00 83.38 92 GLU A CA 1
ATOM 695 C C . GLU A 1 92 ? -6.908 14.032 -10.969 1.00 83.38 92 GLU A C 1
ATOM 697 O O . GLU A 1 92 ? -7.484 13.940 -9.886 1.00 83.38 92 GLU A O 1
ATOM 702 N N . GLN A 1 93 ? -6.997 13.078 -11.896 1.00 85.75 93 GLN A N 1
ATOM 703 C CA . GLN A 1 93 ? -7.805 11.877 -11.744 1.00 85.75 93 GLN A CA 1
ATOM 704 C C . GLN A 1 93 ? -6.926 10.664 -11.492 1.00 85.75 93 GLN A C 1
ATOM 706 O O . GLN A 1 93 ? -5.907 10.454 -12.154 1.00 85.75 93 GLN A O 1
ATOM 711 N N . ALA A 1 94 ? -7.363 9.837 -10.548 1.00 87.31 94 ALA A N 1
ATOM 712 C CA . ALA A 1 94 ? -6.687 8.591 -10.268 1.00 87.31 94 ALA A CA 1
ATOM 713 C C . ALA A 1 94 ? -6.850 7.599 -11.424 1.00 87.31 94 ALA A C 1
ATOM 715 O O . ALA A 1 94 ? -7.926 7.508 -12.025 1.00 87.31 94 ALA A O 1
ATOM 716 N N . PRO A 1 95 ? -5.813 6.802 -11.704 1.00 88.38 95 PRO A N 1
ATOM 717 C CA . PRO A 1 95 ? -5.866 5.809 -12.755 1.00 88.38 95 PRO A CA 1
ATOM 718 C C . PRO A 1 95 ? -6.827 4.679 -12.380 1.00 88.38 95 PRO A C 1
ATOM 720 O O . PRO A 1 95 ? -6.904 4.238 -11.233 1.00 88.38 95 PRO A O 1
ATOM 723 N N . GLN A 1 96 ? -7.562 4.177 -13.368 1.00 88.81 96 GLN A N 1
ATOM 724 C CA . GLN A 1 96 ? -8.499 3.071 -13.157 1.00 88.81 96 GLN A CA 1
ATOM 725 C C . GLN A 1 96 ? -7.804 1.703 -13.242 1.00 88.81 96 GLN A C 1
ATOM 727 O O . GLN A 1 96 ? -8.195 0.766 -12.555 1.00 88.81 96 GLN A O 1
ATOM 732 N N . ALA A 1 97 ? -6.710 1.613 -13.999 1.00 91.00 97 ALA A N 1
ATOM 733 C CA . ALA A 1 97 ? -5.996 0.378 -14.306 1.00 91.00 97 ALA A CA 1
ATOM 734 C C . ALA A 1 97 ? -4.474 0.588 -14.274 1.00 91.00 97 ALA A C 1
ATOM 736 O O . ALA A 1 97 ? -4.007 1.703 -14.045 1.00 91.00 97 ALA A O 1
ATOM 737 N N . ASN A 1 98 ? -3.706 -0.465 -14.555 1.00 93.50 98 ASN A N 1
ATOM 738 C CA . ASN A 1 98 ? -2.241 -0.505 -14.590 1.00 93.50 98 ASN A CA 1
ATOM 739 C C . ASN A 1 98 ? -1.568 -0.252 -13.237 1.00 93.50 98 ASN A C 1
ATOM 741 O O . ASN A 1 98 ? -0.526 0.401 -13.159 1.00 93.50 98 ASN A O 1
ATOM 745 N N . TRP A 1 99 ? -2.178 -0.734 -12.158 1.00 95.69 99 TRP A N 1
ATOM 746 C CA . TRP A 1 99 ? -1.619 -0.617 -10.813 1.00 95.69 99 TRP A CA 1
ATOM 747 C C . TRP A 1 99 ? -0.514 -1.642 -10.588 1.00 95.69 99 TRP A C 1
ATOM 749 O O . TRP A 1 99 ? -0.616 -2.781 -11.026 1.00 95.69 99 TRP A O 1
ATOM 759 N N . GLY A 1 100 ? 0.513 -1.265 -9.845 1.00 95.88 100 GLY A N 1
ATOM 760 C CA . GLY A 1 100 ? 1.462 -2.195 -9.243 1.00 95.88 100 GLY A CA 1
ATOM 761 C C . GLY A 1 100 ? 1.347 -2.147 -7.731 1.00 95.88 100 GLY A C 1
ATOM 762 O O . GLY A 1 100 ? 0.390 -1.578 -7.201 1.00 95.88 100 GLY A O 1
ATOM 763 N N . TYR A 1 101 ? 2.326 -2.714 -7.033 1.00 95.38 101 TYR A N 1
ATOM 764 C CA . TYR A 1 101 ? 2.362 -2.676 -5.575 1.00 95.38 101 TYR A CA 1
ATOM 765 C C . TYR A 1 101 ? 3.648 -2.067 -5.043 1.00 95.38 101 TYR A C 1
ATOM 767 O O . TYR A 1 101 ? 4.743 -2.352 -5.529 1.00 95.38 101 TYR A O 1
ATOM 775 N N . PHE A 1 102 ? 3.495 -1.273 -3.990 1.00 93.25 102 PHE A N 1
ATOM 776 C CA . PHE A 1 102 ? 4.601 -0.715 -3.231 1.00 93.25 102 PHE A CA 1
ATOM 777 C C . PHE A 1 102 ? 4.327 -0.818 -1.730 1.00 93.25 102 PHE A C 1
ATOM 779 O O . PHE A 1 102 ? 3.174 -0.745 -1.294 1.00 93.25 102 PHE A O 1
ATOM 786 N N . LYS A 1 103 ? 5.372 -1.038 -0.928 1.00 92.12 103 LYS A N 1
ATOM 787 C CA . LYS A 1 103 ? 5.233 -1.176 0.524 1.00 92.12 103 LYS A CA 1
ATOM 788 C C . LYS A 1 103 ? 5.194 0.197 1.197 1.00 92.12 103 LYS A C 1
ATOM 790 O O . LYS A 1 103 ? 6.028 1.049 0.919 1.00 92.12 103 LYS A O 1
ATOM 795 N N . VAL A 1 104 ? 4.256 0.373 2.123 1.00 91.31 104 VAL A N 1
ATOM 796 C CA . VAL A 1 104 ? 4.151 1.535 3.012 1.00 91.31 104 VAL A CA 1
ATOM 797 C C . VAL A 1 104 ? 4.383 1.083 4.463 1.00 91.31 104 VAL A C 1
ATOM 799 O O . VAL A 1 104 ? 3.743 0.116 4.892 1.00 91.31 104 VAL A O 1
ATOM 802 N N . PRO A 1 105 ? 5.263 1.751 5.234 1.00 90.44 105 PRO A N 1
ATOM 803 C CA . PRO A 1 105 ? 6.183 2.800 4.792 1.00 90.44 105 PRO A CA 1
ATOM 804 C C . PRO A 1 105 ? 7.282 2.240 3.872 1.00 90.44 105 PRO A C 1
ATOM 806 O O . PRO A 1 105 ? 7.598 1.049 3.915 1.00 90.44 105 PRO A O 1
ATOM 809 N N . GLY A 1 106 ? 7.865 3.115 3.057 1.00 84.31 106 GLY A N 1
ATOM 810 C CA . GLY A 1 106 ? 8.972 2.805 2.155 1.00 84.31 106 GLY A CA 1
ATOM 811 C C . GLY A 1 106 ? 9.584 4.088 1.594 1.00 84.31 106 GLY A C 1
ATOM 812 O O . GLY A 1 106 ? 8.875 5.083 1.439 1.00 84.31 106 GLY A O 1
ATOM 813 N N . CYS A 1 107 ? 10.892 4.078 1.323 1.00 83.56 107 CYS A N 1
ATOM 814 C CA . CYS A 1 107 ? 11.562 5.169 0.612 1.00 83.56 107 CYS A CA 1
ATOM 815 C C . CYS A 1 107 ? 11.016 5.293 -0.814 1.00 83.56 107 CYS A C 1
ATOM 817 O O . CYS A 1 107 ? 10.510 4.325 -1.372 1.00 83.56 107 CYS A O 1
ATOM 819 N N . TRP A 1 108 ? 11.098 6.480 -1.416 1.00 86.00 108 TRP A N 1
ATOM 820 C CA . TRP A 1 108 ? 10.677 6.631 -2.807 1.00 86.00 108 TRP A CA 1
ATOM 821 C C . TRP A 1 108 ? 11.483 5.685 -3.714 1.00 86.00 108 TRP A C 1
ATOM 823 O O . TRP A 1 108 ? 12.706 5.614 -3.566 1.00 86.00 108 TRP A O 1
ATOM 833 N N . PRO A 1 109 ? 10.832 4.950 -4.631 1.00 85.56 109 PRO A N 1
ATOM 834 C CA . PRO A 1 109 ? 11.503 3.906 -5.387 1.00 85.56 109 PRO A CA 1
ATOM 835 C C . PRO A 1 109 ? 12.511 4.446 -6.400 1.00 85.56 109 PRO A C 1
ATOM 837 O O . PRO A 1 109 ? 12.257 5.438 -7.089 1.00 85.56 109 PRO A O 1
ATOM 840 N N . GLY A 1 110 ? 13.619 3.724 -6.570 1.00 78.75 110 GLY A N 1
ATOM 841 C CA . GLY A 1 110 ? 14.621 4.038 -7.587 1.00 78.75 110 GLY A CA 1
ATOM 842 C C . GLY A 1 110 ? 15.589 5.150 -7.184 1.00 78.75 110 GLY A C 1
ATOM 843 O O . GLY A 1 110 ? 16.276 5.689 -8.055 1.00 78.75 110 GLY A O 1
ATOM 844 N N . ILE A 1 111 ? 15.660 5.488 -5.892 1.00 69.69 111 ILE A N 1
ATOM 845 C CA . ILE A 1 111 ? 16.748 6.304 -5.350 1.00 69.69 111 ILE A CA 1
ATOM 846 C C . ILE A 1 111 ? 17.936 5.379 -5.050 1.00 69.69 111 ILE A C 1
ATOM 848 O O . ILE A 1 111 ? 17.838 4.431 -4.280 1.00 69.69 111 ILE A O 1
ATOM 852 N N . GLY A 1 112 ? 19.067 5.639 -5.707 1.00 57.12 112 GLY A N 1
ATOM 853 C CA . GLY A 1 112 ? 20.243 4.761 -5.709 1.00 57.12 112 GLY A CA 1
ATOM 854 C C . GLY A 1 112 ? 21.369 5.156 -4.753 1.00 57.12 112 GLY A C 1
ATOM 855 O O . GLY A 1 112 ? 22.496 4.711 -4.963 1.00 57.12 112 GLY A O 1
ATOM 856 N N . ASP A 1 113 ? 21.124 6.006 -3.752 1.00 54.31 113 ASP A N 1
ATOM 857 C CA . ASP A 1 113 ? 22.170 6.342 -2.780 1.00 54.31 113 ASP A CA 1
ATOM 858 C C . ASP A 1 113 ? 22.447 5.132 -1.875 1.00 54.31 113 ASP A C 1
ATOM 860 O O . ASP A 1 113 ? 21.531 4.419 -1.467 1.00 54.31 113 ASP A O 1
ATOM 864 N N . TYR A 1 114 ? 23.710 4.880 -1.546 1.00 49.53 114 TYR A N 1
ATOM 865 C CA . TYR A 1 114 ? 24.146 3.728 -0.756 1.00 49.53 114 TYR A CA 1
ATOM 866 C C . TYR A 1 114 ? 23.466 3.672 0.632 1.00 49.53 114 TYR A C 1
ATOM 868 O O . TYR A 1 114 ? 23.253 2.578 1.156 1.00 49.53 114 TYR A O 1
ATOM 876 N N . MET A 1 115 ? 23.053 4.827 1.176 1.00 53.00 115 MET A N 1
ATOM 877 C CA . MET A 1 115 ? 22.260 4.961 2.410 1.00 53.00 115 MET A CA 1
ATOM 878 C C . MET A 1 115 ? 20.752 4.717 2.225 1.00 53.00 115 MET A C 1
ATOM 880 O O . MET A 1 115 ? 20.064 4.389 3.188 1.00 53.00 115 MET A O 1
ATOM 884 N N . GLN A 1 116 ? 20.235 4.873 1.005 1.00 54.69 116 GLN A N 1
ATOM 885 C CA . GLN A 1 116 ? 18.819 4.730 0.643 1.00 54.69 116 GLN A CA 1
ATOM 886 C C . GLN A 1 116 ? 18.601 3.601 -0.366 1.00 54.69 116 GLN A C 1
ATOM 888 O O . GLN A 1 116 ? 17.624 3.618 -1.111 1.00 54.69 116 GLN A O 1
ATOM 893 N N . LYS A 1 117 ? 19.511 2.618 -0.394 1.00 53.41 117 LYS A N 1
ATOM 894 C CA . LYS A 1 117 ? 19.390 1.435 -1.244 1.00 53.41 117 LYS A CA 1
ATOM 895 C C . LYS A 1 117 ? 17.983 0.875 -1.085 1.00 53.41 117 LYS A C 1
ATOM 897 O O . LYS A 1 117 ? 17.554 0.686 0.054 1.00 53.41 117 LYS A O 1
ATOM 902 N N . ASP A 1 118 ? 17.306 0.626 -2.208 1.00 59.03 118 ASP A N 1
ATOM 903 C CA . ASP A 1 118 ? 15.950 0.076 -2.275 1.00 59.03 118 ASP A CA 1
ATOM 904 C C . ASP A 1 118 ? 15.853 -1.193 -1.406 1.00 59.03 118 ASP A C 1
ATOM 906 O O . ASP A 1 118 ? 16.067 -2.319 -1.852 1.00 59.03 118 ASP A O 1
ATOM 910 N N . SER A 1 119 ? 15.550 -1.016 -0.120 1.00 63.22 119 SER A N 1
ATOM 911 C CA . SER A 1 119 ? 15.333 -2.112 0.829 1.00 63.22 119 SER A CA 1
ATOM 912 C C . SER A 1 119 ? 13.950 -2.732 0.635 1.00 63.22 119 SER A C 1
ATOM 914 O O . SER A 1 119 ? 13.594 -3.696 1.311 1.00 63.22 119 SER A O 1
ATOM 916 N N . GLN A 1 120 ? 13.161 -2.153 -0.275 1.00 75.44 120 GLN A N 1
ATOM 917 C CA . GLN A 1 120 ? 11.788 -2.506 -0.572 1.00 75.44 120 GLN A CA 1
ATOM 918 C C . GLN A 1 120 ? 11.617 -2.735 -2.071 1.00 75.44 120 GLN A C 1
ATOM 920 O O . GLN A 1 120 ? 12.067 -1.952 -2.902 1.00 75.44 120 GLN A O 1
ATOM 925 N N . THR A 1 121 ? 10.920 -3.812 -2.413 1.00 86.31 121 THR A N 1
ATOM 926 C CA . THR A 1 121 ? 10.606 -4.167 -3.796 1.00 86.31 121 THR A CA 1
ATOM 927 C C . THR A 1 121 ? 9.395 -3.381 -4.294 1.00 86.31 121 THR A C 1
ATOM 929 O O . THR A 1 121 ? 8.330 -3.407 -3.672 1.00 86.31 121 THR A O 1
ATOM 932 N N . VAL A 1 122 ? 9.534 -2.735 -5.453 1.00 90.56 122 VAL A N 1
ATOM 933 C CA . VAL A 1 122 ? 8.389 -2.295 -6.261 1.00 90.56 122 VAL A CA 1
ATOM 934 C C . VAL A 1 122 ? 7.947 -3.459 -7.135 1.00 90.56 122 VAL A C 1
ATOM 936 O O . VAL A 1 122 ? 8.719 -3.952 -7.957 1.00 90.56 122 VAL A O 1
ATOM 939 N N . TYR A 1 123 ? 6.690 -3.867 -7.012 1.00 93.62 123 TYR A N 1
ATOM 940 C CA . TYR A 1 123 ? 6.079 -4.827 -7.928 1.00 93.62 123 TYR A CA 1
ATOM 941 C C . TYR A 1 123 ? 5.446 -4.052 -9.077 1.00 93.62 123 TYR A C 1
ATOM 943 O O . TYR A 1 123 ? 4.285 -3.638 -9.009 1.00 93.62 123 TYR A O 1
ATOM 951 N N . ALA A 1 124 ? 6.258 -3.774 -10.095 1.00 92.81 124 ALA A N 1
ATOM 952 C CA . ALA A 1 124 ? 5.875 -2.920 -11.206 1.00 92.81 124 ALA A CA 1
ATOM 953 C C . ALA A 1 124 ? 4.833 -3.582 -12.116 1.00 92.81 124 ALA A C 1
ATOM 955 O O . ALA A 1 124 ? 4.965 -4.750 -12.484 1.00 92.81 124 ALA A O 1
ATOM 956 N N . HIS A 1 125 ? 3.825 -2.815 -12.538 1.00 95.25 125 HIS A N 1
ATOM 957 C CA . HIS A 1 125 ? 2.961 -3.252 -13.630 1.00 95.25 125 HIS A CA 1
ATOM 958 C C . HIS A 1 125 ? 3.765 -3.286 -14.946 1.00 95.25 125 HIS A C 1
ATOM 960 O O . HIS A 1 125 ? 4.552 -2.365 -15.190 1.00 95.25 125 HIS A O 1
ATOM 966 N N . PRO A 1 126 ? 3.566 -4.281 -15.836 1.00 93.00 126 PRO A N 1
ATOM 967 C CA . PRO A 1 126 ? 4.311 -4.376 -17.096 1.00 93.00 126 PRO A CA 1
ATOM 968 C C . PRO A 1 126 ? 4.234 -3.127 -17.986 1.00 93.00 126 PRO A C 1
ATOM 970 O O . PRO A 1 126 ? 5.180 -2.834 -18.713 1.00 93.00 126 PRO A O 1
ATOM 973 N N . SER A 1 127 ? 3.143 -2.357 -17.909 1.00 92.12 127 SER A N 1
ATOM 974 C CA . SER A 1 127 ? 3.000 -1.103 -18.668 1.00 92.12 127 SER A CA 1
ATOM 975 C C . SER A 1 127 ? 3.969 0.002 -18.235 1.00 92.12 127 SER A C 1
ATOM 977 O O . SER A 1 127 ? 4.131 0.976 -18.962 1.00 92.12 127 SER A O 1
ATOM 979 N N . TRP A 1 128 ? 4.625 -0.128 -17.079 1.00 90.06 128 TRP A N 1
ATOM 980 C CA . TRP A 1 128 ? 5.644 0.821 -16.621 1.00 90.06 128 TRP A CA 1
ATOM 981 C C . TRP A 1 128 ? 7.050 0.440 -17.089 1.00 90.06 128 TRP A C 1
ATOM 983 O O . TRP A 1 128 ? 8.037 1.024 -16.635 1.00 90.06 128 TRP A O 1
ATOM 993 N N . LYS A 1 129 ? 7.181 -0.560 -17.969 1.00 89.19 129 LYS A N 1
ATOM 994 C CA . LYS A 1 129 ? 8.476 -0.963 -18.516 1.00 89.19 129 LYS A CA 1
ATOM 995 C C . LYS A 1 129 ? 9.168 0.246 -19.156 1.00 89.19 129 LYS A C 1
ATOM 997 O O . LYS A 1 129 ? 8.639 0.861 -20.073 1.00 89.19 129 LYS A O 1
ATOM 1002 N N . GLY A 1 130 ? 10.369 0.562 -18.672 1.00 87.00 130 GLY A N 1
ATOM 1003 C CA . GLY A 1 130 ? 11.163 1.702 -19.143 1.00 87.00 130 GLY A CA 1
ATOM 1004 C C . GLY A 1 130 ? 10.916 3.019 -18.399 1.00 87.00 130 GLY A C 1
ATOM 1005 O O . GLY A 1 130 ? 11.638 3.984 -18.646 1.00 87.00 130 GLY A O 1
ATOM 1006 N N . VAL A 1 131 ? 9.968 3.076 -17.458 1.00 89.94 131 VAL A N 1
ATOM 1007 C CA . VAL A 1 131 ? 9.776 4.254 -16.600 1.00 89.94 131 VAL A CA 1
ATOM 1008 C C . VAL A 1 131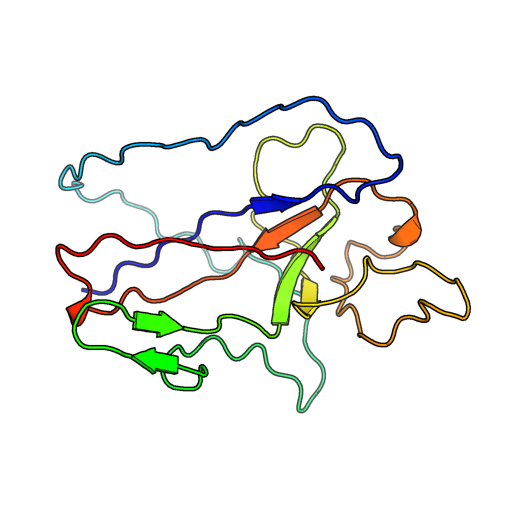 ? 10.902 4.326 -15.564 1.00 89.94 131 VAL A C 1
ATOM 1010 O O . VAL A 1 131 ? 11.132 3.387 -14.802 1.00 89.94 131 VAL A O 1
ATOM 1013 N N . LYS A 1 132 ? 11.597 5.467 -15.507 1.00 89.50 132 LYS A N 1
ATOM 1014 C CA . LYS A 1 132 ? 12.629 5.745 -14.497 1.00 89.50 132 LYS A CA 1
ATOM 1015 C C . LYS A 1 132 ? 11.975 6.249 -13.207 1.00 89.50 132 LYS A C 1
ATOM 1017 O O . LYS A 1 132 ? 11.765 7.449 -13.057 1.00 89.50 132 LYS A O 1
ATOM 1022 N N . LEU A 1 133 ? 11.664 5.340 -12.280 1.00 88.88 133 LEU A N 1
ATOM 1023 C CA . LEU A 1 133 ? 10.918 5.664 -11.051 1.00 88.88 133 LEU A CA 1
ATOM 1024 C C . LEU A 1 133 ? 11.631 6.682 -10.135 1.00 88.88 133 LEU A C 1
ATOM 1026 O O . LEU A 1 133 ? 10.981 7.523 -9.526 1.00 88.88 133 LEU A O 1
ATOM 1030 N N . GLY A 1 134 ? 12.966 6.694 -10.107 1.00 85.44 134 GLY A N 1
ATOM 1031 C CA . GLY A 1 134 ? 13.714 7.711 -9.355 1.00 85.44 134 GLY A CA 1
ATOM 1032 C C . GLY A 1 134 ? 13.568 9.138 -9.905 1.00 85.44 134 GLY A C 1
ATOM 1033 O O . GLY A 1 134 ? 13.924 10.092 -9.224 1.00 85.44 134 GLY A O 1
ATOM 1034 N N . GLY A 1 135 ? 13.065 9.299 -11.136 1.00 86.31 135 GLY A N 1
ATOM 1035 C CA . GLY A 1 135 ? 12.890 10.595 -11.799 1.00 86.31 135 GLY A CA 1
ATOM 1036 C C . GLY A 1 135 ? 11.452 11.115 -11.830 1.00 86.31 135 GLY A C 1
ATOM 1037 O O . GLY A 1 135 ? 11.220 12.171 -12.413 1.00 86.31 135 GLY A O 1
ATOM 1038 N N . ILE A 1 136 ? 10.486 10.389 -11.260 1.00 87.88 136 ILE A N 1
ATOM 1039 C CA . ILE A 1 136 ? 9.091 10.849 -11.185 1.00 87.88 136 ILE A CA 1
ATOM 1040 C C . ILE A 1 136 ? 8.853 11.680 -9.917 1.00 87.88 136 ILE A C 1
ATOM 1042 O O . ILE A 1 136 ? 9.403 11.387 -8.858 1.00 87.88 136 ILE A O 1
ATOM 1046 N N . SER A 1 137 ? 8.009 12.706 -10.025 1.00 87.00 137 SER A N 1
ATOM 1047 C CA . SER A 1 137 ? 7.676 13.645 -8.941 1.00 87.00 137 SER A CA 1
ATOM 1048 C C . SER A 1 137 ? 6.303 13.413 -8.317 1.00 87.00 137 SER A C 1
ATOM 1050 O O . SER A 1 137 ? 5.908 14.118 -7.396 1.00 87.00 137 SER A O 1
ATOM 1052 N N . ASP A 1 138 ? 5.525 12.475 -8.838 1.00 89.94 138 ASP A N 1
ATOM 1053 C CA . ASP A 1 138 ? 4.151 12.279 -8.411 1.00 89.94 138 ASP A CA 1
ATOM 1054 C C . ASP A 1 138 ? 3.794 10.805 -8.587 1.00 89.94 138 ASP A C 1
ATOM 1056 O O . ASP A 1 138 ? 4.149 10.167 -9.584 1.00 89.94 138 ASP A O 1
ATOM 1060 N N . ALA A 1 139 ? 3.080 10.257 -7.611 1.00 92.56 139 ALA A N 1
ATOM 1061 C CA . ALA A 1 139 ? 2.540 8.913 -7.691 1.00 92.56 139 ALA A CA 1
ATOM 1062 C C . ALA A 1 139 ? 1.197 8.819 -6.977 1.00 92.56 139 ALA A C 1
ATOM 1064 O O . ALA A 1 139 ? 0.933 9.511 -5.988 1.00 92.56 139 ALA A O 1
ATOM 1065 N N . TRP A 1 140 ? 0.365 7.916 -7.477 1.00 94.81 140 TRP A N 1
ATOM 1066 C CA . TRP A 1 140 ? -0.893 7.550 -6.859 1.00 94.81 140 TRP A CA 1
ATOM 1067 C C . TRP A 1 140 ? -0.694 6.387 -5.896 1.00 94.81 140 TRP A C 1
ATOM 1069 O O . TRP A 1 140 ? -0.094 5.372 -6.254 1.00 94.81 140 TRP A O 1
ATOM 1079 N N . TYR A 1 141 ? -1.270 6.513 -4.704 1.00 93.94 141 TYR A N 1
ATOM 1080 C CA . TYR A 1 141 ? -1.402 5.433 -3.732 1.00 93.94 141 TYR A CA 1
ATOM 1081 C C . TYR A 1 141 ? -2.880 5.090 -3.558 1.00 93.94 141 TYR A C 1
ATOM 1083 O O . TYR A 1 141 ? -3.725 5.971 -3.372 1.00 93.94 141 TYR A O 1
ATOM 1091 N N . GLN A 1 142 ? -3.196 3.798 -3.593 1.00 94.00 142 GLN A N 1
ATOM 1092 C CA . GLN A 1 142 ? -4.549 3.303 -3.386 1.00 94.00 142 GLN A CA 1
ATOM 1093 C C . GLN A 1 142 ? -4.557 2.145 -2.387 1.00 94.00 142 GLN A C 1
ATOM 1095 O O . GLN A 1 142 ? -3.817 1.162 -2.499 1.00 94.00 142 GLN A O 1
ATOM 1100 N N . ARG A 1 143 ? -5.470 2.250 -1.422 1.00 92.31 143 ARG A N 1
ATOM 1101 C CA . ARG A 1 143 ? -5.785 1.196 -0.468 1.00 92.31 143 ARG A CA 1
ATOM 1102 C C . ARG A 1 143 ? -7.281 1.156 -0.238 1.00 92.31 143 ARG A C 1
ATOM 1104 O O . ARG A 1 143 ? -7.886 2.170 0.091 1.00 92.31 143 ARG A O 1
ATOM 1111 N N . GLN A 1 144 ? -7.856 -0.028 -0.389 1.00 91.00 144 GLN A N 1
ATOM 1112 C CA . GLN A 1 144 ? -9.234 -0.274 0.005 1.00 91.00 144 GLN A CA 1
ATOM 1113 C C . GLN A 1 144 ? -9.270 -0.750 1.454 1.00 91.00 144 GLN A C 1
ATOM 1115 O O . GLN A 1 144 ? -8.464 -1.590 1.866 1.00 91.00 144 GLN A O 1
ATOM 1120 N N . ILE A 1 145 ? -10.222 -0.213 2.212 1.00 89.19 145 ILE A N 1
ATOM 1121 C CA . ILE A 1 145 ? -10.543 -0.670 3.560 1.00 89.19 145 ILE A CA 1
ATOM 1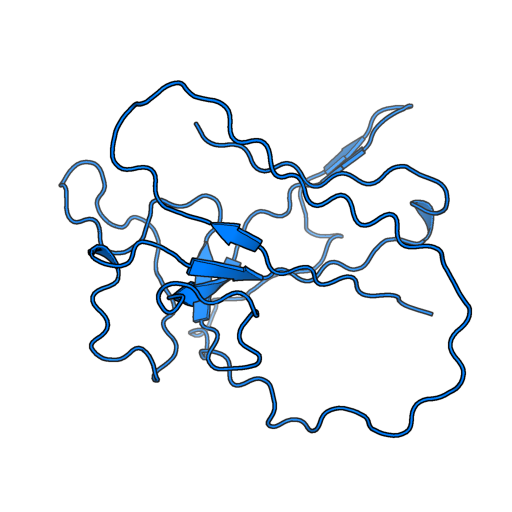122 C C . ILE A 1 145 ? -12.042 -0.938 3.655 1.00 89.19 145 ILE A C 1
ATOM 1124 O O . ILE A 1 145 ? -12.862 -0.183 3.129 1.00 89.19 145 ILE A O 1
ATOM 1128 N N . ALA A 1 146 ? -12.398 -2.025 4.333 1.00 88.12 146 ALA A N 1
ATOM 1129 C CA . ALA A 1 146 ? -13.766 -2.236 4.773 1.00 88.12 146 ALA A CA 1
ATOM 1130 C C . ALA A 1 146 ? -13.978 -1.418 6.047 1.00 88.12 146 ALA A C 1
ATOM 1132 O O . ALA A 1 146 ? -13.228 -1.587 7.011 1.00 88.12 146 ALA A O 1
ATOM 1133 N N . ILE A 1 147 ? -14.976 -0.533 6.045 1.00 88.75 147 ILE A N 1
ATOM 1134 C CA . ILE A 1 147 ? -15.355 0.209 7.247 1.00 88.75 147 ILE A CA 1
ATOM 1135 C C . ILE A 1 147 ? -16.181 -0.722 8.138 1.00 88.75 147 ILE A C 1
ATOM 1137 O O . ILE A 1 147 ? -17.257 -1.156 7.715 1.00 88.75 147 ILE A O 1
ATOM 1141 N N . PRO A 1 148 ? -15.701 -1.056 9.346 1.00 86.75 148 PRO A N 1
ATOM 1142 C CA . PRO A 1 148 ? -16.441 -1.920 10.249 1.00 86.75 148 PRO A CA 1
ATOM 1143 C C . PRO A 1 148 ? -17.742 -1.262 10.727 1.00 86.75 148 PRO A C 1
ATOM 1145 O O . PRO A 1 148 ? -17.795 -0.050 10.947 1.00 86.75 148 PRO A O 1
ATOM 1148 N N . ALA A 1 149 ? -18.797 -2.057 10.912 1.00 88.75 149 ALA A N 1
ATOM 1149 C CA . ALA A 1 149 ? -20.108 -1.547 11.319 1.00 88.75 149 ALA A CA 1
ATOM 1150 C C . ALA A 1 149 ? -20.065 -0.875 12.7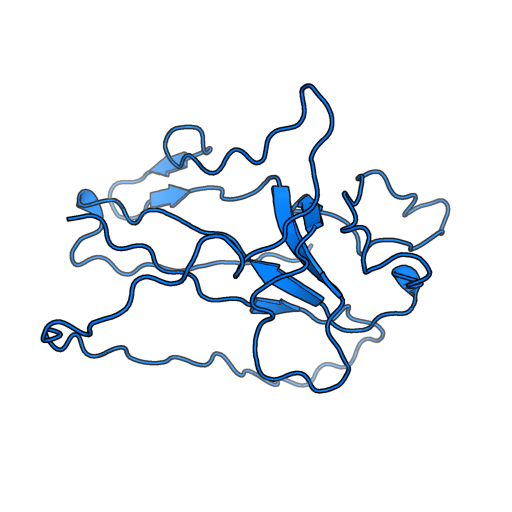04 1.00 88.75 149 ALA A C 1
ATOM 1152 O O . ALA A 1 149 ? -20.778 0.096 12.951 1.00 88.75 149 ALA A O 1
ATOM 1153 N N . GLU A 1 150 ? -19.176 -1.328 13.588 1.00 87.81 150 GLU A N 1
ATOM 1154 C CA . GLU A 1 150 ? -18.949 -0.752 14.915 1.00 87.81 150 GLU A CA 1
ATOM 1155 C C . GLU A 1 150 ? -18.372 0.679 14.890 1.00 87.81 150 GLU A C 1
ATOM 1157 O O . GLU A 1 150 ? -18.328 1.356 15.927 1.00 87.81 150 GLU A O 1
ATOM 1162 N N . TRP A 1 151 ? -17.921 1.155 13.723 1.00 89.56 151 TRP A N 1
ATOM 1163 C CA . TRP A 1 151 ? -17.482 2.538 13.523 1.00 89.56 151 TRP A CA 1
ATOM 1164 C C . TRP A 1 151 ? -18.626 3.486 13.150 1.00 89.56 151 TRP A C 1
ATOM 1166 O O . TRP A 1 151 ? -18.390 4.688 13.028 1.00 89.56 151 TRP A O 1
ATOM 1176 N N . ALA A 1 152 ? -19.858 2.988 12.999 1.00 91.88 152 ALA A N 1
ATOM 1177 C CA . ALA A 1 152 ? -21.018 3.822 12.708 1.00 91.88 152 ALA A CA 1
ATOM 1178 C C . ALA A 1 152 ? -21.149 4.984 13.711 1.00 91.88 152 ALA A C 1
ATOM 1180 O O . ALA A 1 152 ? -21.025 4.805 14.923 1.00 91.88 152 ALA A O 1
ATOM 1181 N N . GLY A 1 153 ? -21.363 6.193 13.186 1.00 90.62 153 GLY A N 1
ATOM 1182 C CA . GLY A 1 153 ? -21.486 7.416 13.985 1.00 90.62 153 GLY A CA 1
ATOM 1183 C C . GLY A 1 153 ? -20.178 7.942 14.591 1.00 90.62 153 GLY A C 1
ATOM 1184 O O . GLY A 1 153 ? -20.210 8.938 15.310 1.00 90.62 153 GLY A O 1
ATOM 1185 N N . ARG A 1 154 ? -19.022 7.320 14.318 1.00 92.19 154 ARG A N 1
ATOM 1186 C CA . ARG A 1 154 ? -17.713 7.795 14.794 1.00 92.19 154 ARG A CA 1
ATOM 1187 C C . ARG A 1 154 ? -17.021 8.669 13.749 1.00 92.19 154 ARG A C 1
ATOM 1189 O O . ARG A 1 154 ? -17.202 8.494 12.547 1.00 92.19 154 ARG A O 1
ATOM 1196 N N . ARG A 1 155 ? -16.144 9.564 14.211 1.00 94.31 155 ARG A N 1
ATOM 1197 C CA . ARG A 1 155 ? -15.182 10.257 13.344 1.00 94.31 155 ARG A CA 1
ATOM 1198 C C . ARG A 1 155 ? -14.082 9.279 12.930 1.00 94.31 155 ARG A C 1
ATOM 1200 O O . ARG A 1 155 ? -13.444 8.675 13.790 1.00 94.31 155 ARG A O 1
ATOM 1207 N N . ILE A 1 156 ? -13.858 9.160 11.626 1.00 93.56 156 ILE A N 1
ATOM 1208 C CA . ILE A 1 156 ? -12.794 8.343 11.036 1.00 93.56 156 ILE A CA 1
ATOM 1209 C C . ILE A 1 156 ? -11.751 9.294 10.448 1.00 93.56 156 ILE A C 1
ATOM 1211 O O . ILE A 1 156 ? -12.099 10.228 9.730 1.00 93.56 156 ILE A O 1
ATOM 1215 N N . GLU A 1 157 ? -10.479 9.063 10.763 1.00 94.38 157 GLU A N 1
ATOM 1216 C CA . GLU A 1 157 ? -9.353 9.865 10.280 1.00 94.38 157 GLU A CA 1
ATOM 1217 C C . GLU A 1 157 ? -8.313 8.951 9.636 1.00 94.38 157 GLU A C 1
ATOM 1219 O O . GLU A 1 157 ? -7.980 7.902 10.190 1.00 94.38 157 GLU A O 1
ATOM 1224 N N . LEU A 1 158 ? -7.786 9.366 8.484 1.00 92.25 158 LEU A N 1
ATOM 1225 C CA . LEU A 1 158 ? -6.583 8.789 7.896 1.00 92.25 158 LEU A CA 1
ATOM 1226 C C . LEU A 1 158 ? -5.396 9.673 8.277 1.00 92.25 158 LEU A C 1
ATOM 1228 O O . LEU A 1 158 ? -5.395 10.867 7.986 1.00 92.25 158 LEU A O 1
ATOM 1232 N N . THR A 1 159 ? -4.386 9.082 8.906 1.00 91.62 159 THR A N 1
ATOM 1233 C CA . THR A 1 159 ? -3.136 9.767 9.241 1.00 91.62 159 THR A CA 1
ATOM 1234 C C . THR A 1 159 ? -2.003 9.147 8.440 1.00 91.62 159 THR A C 1
ATOM 1236 O O . THR A 1 159 ? -1.833 7.929 8.439 1.00 91.62 159 THR A O 1
ATOM 1239 N N . LEU A 1 160 ? -1.247 9.999 7.754 1.00 88.88 160 LEU A N 1
ATOM 1240 C CA . LEU A 1 160 ? -0.002 9.651 7.086 1.00 88.88 160 LEU A CA 1
ATOM 1241 C C . LEU A 1 160 ? 1.112 10.369 7.841 1.00 88.88 160 LEU A C 1
ATOM 1243 O O . LEU A 1 160 ? 1.054 11.587 8.007 1.00 88.88 160 LEU A O 1
ATOM 1247 N N . GLU A 1 161 ? 2.090 9.614 8.321 1.00 84.50 161 GLU A N 1
ATOM 1248 C CA . GLU A 1 161 ? 3.235 10.157 9.046 1.00 84.50 161 GLU A CA 1
ATOM 1249 C C . GLU A 1 161 ? 4.474 10.072 8.153 1.00 84.50 161 GLU A C 1
ATOM 1251 O O . GLU A 1 161 ? 4.704 9.062 7.483 1.00 84.50 161 GLU A O 1
ATOM 1256 N N . TYR A 1 162 ? 5.248 11.153 8.131 1.00 71.25 162 TYR A N 1
ATOM 1257 C CA . TYR A 1 162 ? 6.556 11.231 7.493 1.00 71.25 162 TYR A CA 1
ATOM 1258 C C . TYR A 1 162 ? 7.578 11.482 8.603 1.00 71.25 162 TYR A C 1
ATOM 1260 O O . TYR A 1 162 ? 7.366 12.379 9.422 1.00 71.25 162 TYR A O 1
ATOM 1268 N N . LEU A 1 163 ? 8.624 10.658 8.655 1.00 57.41 163 LEU A N 1
ATOM 1269 C CA . LEU A 1 163 ? 9.709 10.747 9.635 1.00 57.41 163 LEU A CA 1
ATOM 1270 C C . LEU A 1 163 ? 10.945 11.377 8.997 1.00 57.41 163 LEU A C 1
ATOM 1272 O O . LEU A 1 163 ? 11.246 11.011 7.838 1.00 57.41 163 LEU A O 1
#